Protein AF-A0A434BLG6-F1 (afdb_monomer)

pLDDT: mean 91.47, std 10.86, range [55.38, 98.31]

Foldseek 3Di:
DLVVVQVVVVVVVVLVVDQAADDPNADPVHRHDDPVPVADWDWDDRPDIDIDGDDVVSRVVVD

Secondary structure (DSSP, 8-state):
-HHHHHHHHHHHHHHHH--S-BTTB--SS--S--GGGSS-EEEE-SSS-EEEEPPHHHHHTT-

Radius of gyration: 12.87 Å; Cα contacts (8 Å, |Δi|>4): 50; chains: 1; bounding box: 31×20×31 Å

Solvent-accessible surface area (backbone atoms only — not comparable to full-atom values): 4032 Å² total; per-residue (Å²): 112,6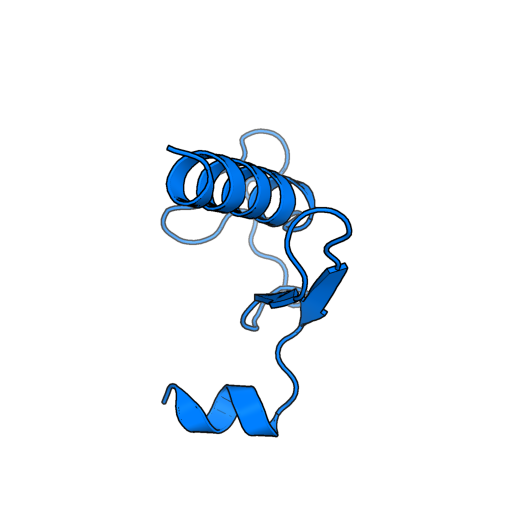8,69,62,55,44,51,52,53,50,52,54,51,52,55,68,70,47,85,37,18,58,90,89,49,76,34,91,92,36,66,50,75,47,78,93,62,76,64,54,79,40,75,46,72,75,88,77,57,52,81,44,72,47,53,68,76,62,54,59,79,77,111

Sequence (63 aa):
AASIAAAGRWSVAAALHRTESRGMHRRTDLPGKSPAFAHRLVITGVDAFRIAGAPERLAELAS

Structure (mmCIF, N/CA/C/O backbone):
data_AF-A0A434BLG6-F1
#
_entry.id   AF-A0A434BLG6-F1
#
loop_
_atom_site.group_PDB
_atom_site.id
_atom_site.type_symbol
_atom_site.label_atom_id
_atom_site.label_alt_id
_atom_site.label_comp_id
_atom_site.label_asym_id
_atom_site.label_entity_id
_atom_site.label_seq_id
_atom_site.pdbx_PDB_ins_code
_atom_site.Cartn_x
_atom_site.Cartn_y
_atom_site.Cartn_z
_atom_site.occupancy
_atom_site.B_iso_or_equiv
_atom_site.auth_seq_id
_atom_site.auth_comp_id
_atom_site.auth_asym_id
_atom_site.auth_atom_id
_atom_site.pdbx_PDB_model_num
ATOM 1 N N . ALA A 1 1 ? 12.128 8.603 -17.520 1.00 72.69 1 ALA A N 1
ATOM 2 C CA . ALA A 1 1 ? 10.757 8.697 -16.962 1.00 72.69 1 ALA A CA 1
ATOM 3 C C . ALA A 1 1 ? 10.265 7.409 -16.280 1.00 72.69 1 ALA A C 1
ATOM 5 O O . ALA A 1 1 ? 9.487 7.518 -15.339 1.00 72.69 1 ALA A O 1
ATOM 6 N N . ALA A 1 2 ? 10.707 6.209 -16.694 1.00 91.38 2 ALA A N 1
ATOM 7 C CA . ALA A 1 2 ? 10.213 4.926 -16.168 1.00 91.38 2 ALA A CA 1
ATOM 8 C C . ALA A 1 2 ? 10.224 4.802 -14.628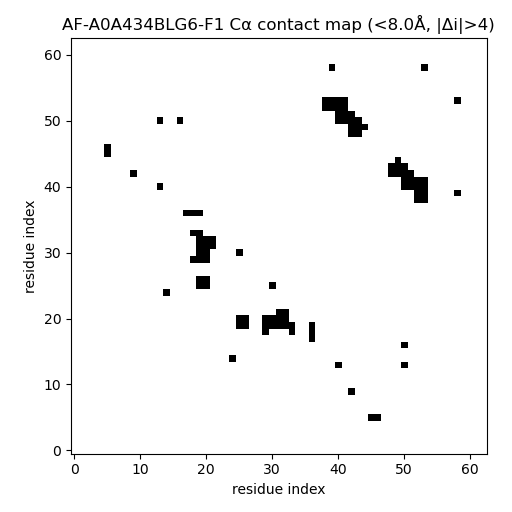 1.00 91.38 2 ALA A C 1
ATOM 10 O O . ALA A 1 2 ? 9.242 4.343 -14.052 1.00 91.38 2 ALA A O 1
ATOM 11 N N . SER A 1 3 ? 11.273 5.284 -13.953 1.00 94.50 3 SER A N 1
ATOM 12 C CA . SER A 1 3 ? 11.381 5.206 -12.488 1.00 94.50 3 SER A CA 1
ATOM 13 C C . SER A 1 3 ? 10.313 6.024 -11.756 1.00 94.50 3 SER A C 1
ATOM 15 O O . SER A 1 3 ? 9.741 5.552 -10.780 1.00 94.50 3 SER A O 1
ATOM 17 N N . ILE A 1 4 ? 9.996 7.227 -12.249 1.00 96.38 4 ILE A N 1
ATOM 18 C CA . ILE A 1 4 ? 8.946 8.078 -11.664 1.00 96.38 4 ILE A CA 1
ATOM 19 C C . ILE A 1 4 ? 7.578 7.419 -11.856 1.00 96.38 4 ILE A C 1
ATOM 21 O O . ILE A 1 4 ? 6.773 7.378 -10.930 1.00 96.38 4 ILE A O 1
ATOM 25 N N . ALA A 1 5 ? 7.330 6.846 -13.038 1.00 95.62 5 ALA A N 1
ATOM 26 C CA . ALA A 1 5 ? 6.089 6.129 -13.311 1.00 95.62 5 ALA A CA 1
ATOM 27 C C . ALA A 1 5 ? 5.923 4.898 -12.403 1.00 95.62 5 ALA A C 1
ATOM 29 O O . ALA A 1 5 ? 4.835 4.673 -11.877 1.00 95.62 5 ALA A O 1
ATOM 30 N N . ALA A 1 6 ? 6.993 4.128 -12.176 1.00 95.94 6 ALA A N 1
ATOM 31 C CA . ALA A 1 6 ? 6.977 3.007 -11.238 1.00 95.94 6 ALA A CA 1
ATOM 32 C C . ALA A 1 6 ? 6.678 3.472 -9.803 1.00 95.94 6 ALA A C 1
ATOM 34 O O . ALA A 1 6 ? 5.774 2.935 -9.166 1.00 95.94 6 ALA A O 1
ATOM 35 N N . ALA A 1 7 ? 7.344 4.534 -9.338 1.00 96.19 7 ALA A N 1
ATOM 36 C CA . ALA A 1 7 ? 7.093 5.116 -8.020 1.00 96.19 7 ALA A CA 1
ATOM 37 C C . ALA A 1 7 ? 5.640 5.589 -7.851 1.00 96.19 7 ALA A C 1
ATOM 39 O O . ALA A 1 7 ? 5.024 5.346 -6.814 1.00 96.19 7 ALA A O 1
ATOM 40 N N . GLY A 1 8 ? 5.060 6.206 -8.885 1.00 96.94 8 GLY A N 1
ATOM 41 C CA . GLY A 1 8 ? 3.647 6.584 -8.897 1.00 96.94 8 GLY A CA 1
ATOM 42 C C . GLY A 1 8 ? 2.713 5.381 -8.735 1.00 96.94 8 GLY A C 1
ATOM 43 O O . GLY A 1 8 ? 1.814 5.414 -7.893 1.00 96.94 8 GLY A O 1
ATOM 44 N N . ARG A 1 9 ? 2.959 4.288 -9.476 1.00 97.00 9 ARG A N 1
ATOM 45 C CA . ARG A 1 9 ? 2.175 3.043 -9.352 1.00 97.00 9 ARG A CA 1
ATOM 46 C C . ARG A 1 9 ? 2.258 2.455 -7.946 1.00 97.00 9 ARG A C 1
ATOM 48 O O . ARG A 1 9 ? 1.233 2.065 -7.392 1.00 97.00 9 ARG A O 1
ATOM 55 N N . TRP A 1 10 ? 3.450 2.427 -7.356 1.00 97.62 10 TRP A N 1
ATOM 56 C CA . TRP A 1 10 ? 3.650 1.917 -6.000 1.00 97.62 10 TRP A CA 1
ATOM 57 C C . TRP A 1 10 ? 2.916 2.755 -4.951 1.00 97.62 10 TRP A C 1
ATOM 59 O O . TRP A 1 10 ? 2.244 2.190 -4.091 1.00 97.62 10 TRP A O 1
ATOM 69 N N . SER A 1 11 ? 2.975 4.087 -5.050 1.00 97.19 11 SER A N 1
ATOM 70 C CA . SER A 1 11 ? 2.266 4.992 -4.136 1.00 97.19 11 SER A CA 1
ATOM 71 C C . SER A 1 11 ? 0.752 4.775 -4.168 1.00 97.19 11 SER A C 1
ATOM 73 O O . SER A 1 11 ? 0.125 4.644 -3.116 1.00 97.19 11 SER A O 1
ATOM 75 N N . VAL A 1 12 ? 0.161 4.677 -5.365 1.00 97.50 12 VAL A N 1
ATOM 76 C CA . VAL A 1 12 ? -1.280 4.417 -5.518 1.00 97.50 12 VAL A CA 1
ATOM 77 C C . VAL A 1 12 ? -1.647 3.041 -4.964 1.00 97.50 12 VAL A C 1
ATOM 79 O O . VAL A 1 12 ? -2.617 2.911 -4.219 1.00 97.50 12 VAL A O 1
ATOM 82 N N . ALA A 1 13 ? -0.855 2.014 -5.267 1.00 97.69 13 ALA A N 1
ATOM 83 C CA . ALA A 1 13 ? -1.132 0.666 -4.790 1.00 97.69 13 ALA A CA 1
ATOM 84 C C . ALA A 1 13 ? -1.021 0.550 -3.256 1.00 97.69 13 ALA A C 1
ATOM 86 O O . ALA A 1 13 ? -1.869 -0.088 -2.630 1.00 97.69 13 ALA A O 1
ATOM 87 N N . ALA A 1 14 ? -0.043 1.219 -2.632 1.00 97.56 14 ALA A N 1
ATOM 88 C CA . ALA A 1 14 ? 0.065 1.311 -1.175 1.00 97.56 14 ALA A CA 1
ATOM 89 C C . ALA A 1 14 ? -1.161 1.991 -0.54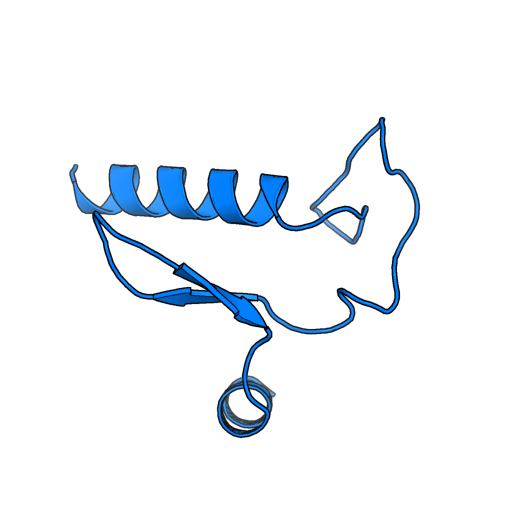7 1.00 97.56 14 ALA A C 1
ATOM 91 O O . ALA A 1 14 ? -1.683 1.511 0.461 1.00 97.56 14 ALA A O 1
ATOM 92 N N . ALA A 1 15 ? -1.638 3.084 -1.150 1.00 97.50 15 ALA A N 1
ATOM 93 C CA . ALA A 1 15 ? -2.808 3.817 -0.673 1.00 97.50 15 ALA A CA 1
ATOM 94 C C . ALA A 1 15 ? -4.095 2.974 -0.742 1.00 97.50 15 ALA A C 1
ATOM 96 O O . ALA A 1 15 ? -4.898 3.010 0.192 1.00 97.50 15 ALA A O 1
ATOM 97 N N . LEU A 1 16 ? -4.267 2.180 -1.808 1.00 96.94 16 LEU A N 1
ATOM 98 C CA . LEU A 1 16 ? -5.399 1.259 -1.960 1.00 96.94 16 LEU A CA 1
ATOM 99 C C . LEU A 1 16 ? -5.343 0.102 -0.954 1.00 96.94 16 LEU A C 1
ATOM 101 O O . LEU A 1 16 ? -6.362 -0.227 -0.347 1.00 96.94 16 LEU A O 1
ATOM 105 N N . HIS A 1 17 ? -4.158 -0.479 -0.740 1.00 97.44 17 HIS A N 1
ATOM 106 C CA . HIS A 1 17 ? -3.958 -1.568 0.219 1.00 97.44 17 HIS A CA 1
ATOM 107 C C . HIS A 1 17 ? -4.191 -1.121 1.673 1.00 97.44 17 HIS A C 1
ATOM 109 O O . HIS A 1 17 ? -4.690 -1.890 2.492 1.00 97.44 17 HIS A O 1
ATOM 115 N N . ARG A 1 18 ? -3.857 0.132 2.009 1.00 97.50 18 ARG A N 1
ATOM 116 C CA . ARG A 1 18 ? -3.996 0.681 3.363 1.00 97.50 18 ARG A CA 1
ATOM 117 C C . ARG A 1 18 ? -5.434 1.139 3.635 1.00 97.50 18 ARG A C 1
ATOM 119 O O . ARG A 1 18 ? -5.810 2.286 3.369 1.00 97.50 18 ARG A O 1
ATOM 126 N N . THR A 1 19 ? -6.242 0.246 4.204 1.00 97.56 19 THR A N 1
ATOM 127 C CA . THR A 1 19 ? -7.647 0.496 4.575 1.00 97.56 19 THR A CA 1
ATOM 128 C C . THR A 1 19 ? -7.772 1.177 5.945 1.00 97.56 19 THR A C 1
ATOM 130 O O . THR A 1 19 ? -8.398 0.661 6.868 1.00 97.56 19 THR A O 1
ATOM 133 N N . GLU A 1 20 ? -7.136 2.340 6.087 1.00 98.12 20 GLU A N 1
ATOM 134 C CA . GLU A 1 20 ? -7.249 3.248 7.237 1.00 98.12 20 GLU A CA 1
ATOM 135 C C . GLU A 1 20 ? -6.920 4.690 6.811 1.00 98.12 20 GLU A C 1
ATOM 137 O O . GLU A 1 20 ? -6.450 4.923 5.698 1.00 98.12 20 GLU A O 1
ATOM 142 N N . SER A 1 21 ? -7.073 5.639 7.732 1.00 98.31 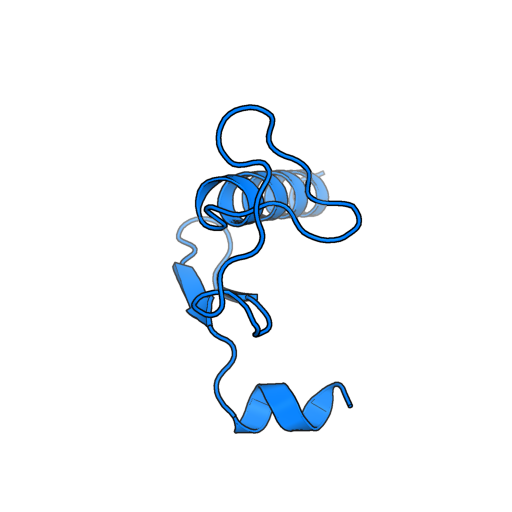21 SER A N 1
ATOM 143 C CA . SER A 1 21 ? -6.511 6.988 7.652 1.00 98.31 21 SER A CA 1
ATOM 144 C C . SER A 1 21 ? -5.478 7.211 8.753 1.00 98.31 21 SER A C 1
ATOM 146 O O . SER A 1 21 ? -5.765 7.065 9.944 1.00 98.31 21 SER A O 1
ATOM 148 N N . ARG A 1 22 ? -4.268 7.633 8.378 1.00 97.12 22 ARG A N 1
ATOM 149 C CA . ARG A 1 22 ? -3.169 7.917 9.309 1.00 97.12 22 ARG A CA 1
ATOM 150 C C . ARG A 1 22 ? -2.206 8.951 8.732 1.00 97.12 22 ARG A C 1
ATOM 152 O O . ARG A 1 22 ? -1.636 8.755 7.664 1.00 97.12 22 ARG A O 1
ATOM 159 N N . GLY A 1 23 ? -1.958 10.019 9.492 1.00 95.81 23 GLY A N 1
ATOM 160 C CA . GLY A 1 23 ? -1.009 11.065 9.103 1.00 95.81 23 GLY A CA 1
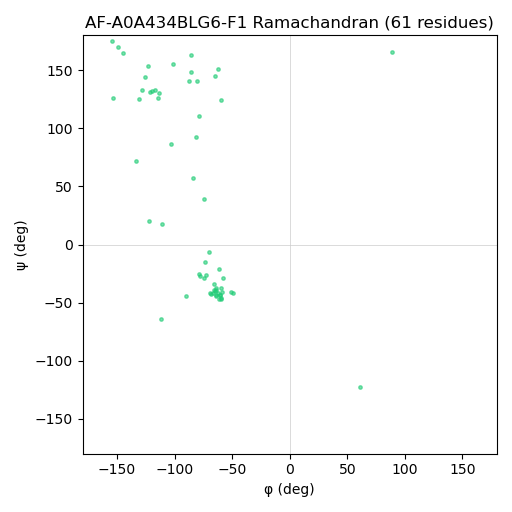ATOM 161 C C . GLY A 1 23 ? -1.429 11.745 7.799 1.00 95.81 23 GLY A C 1
ATOM 162 O O . GLY A 1 23 ? -2.543 12.264 7.717 1.00 95.81 23 GLY A O 1
ATOM 163 N N . MET A 1 24 ? -0.542 11.719 6.800 1.00 96.81 24 MET A N 1
ATOM 164 C CA . MET A 1 24 ? -0.796 12.259 5.457 1.00 96.81 24 MET A CA 1
ATOM 165 C C . MET A 1 24 ? -1.754 11.399 4.619 1.00 96.81 24 MET A C 1
ATOM 167 O O . MET A 1 24 ? -2.431 11.932 3.747 1.00 96.81 24 MET A O 1
ATOM 171 N N . HIS A 1 25 ? -1.849 10.089 4.877 1.00 97.69 25 HIS A N 1
ATOM 172 C CA . HIS A 1 25 ? -2.804 9.215 4.188 1.00 97.69 25 HIS A CA 1
ATOM 173 C C . HIS A 1 25 ? -4.195 9.405 4.795 1.00 97.69 25 HIS A C 1
ATOM 175 O O . HIS A 1 25 ? -4.421 9.039 5.952 1.00 97.69 25 HIS A O 1
ATOM 181 N N . ARG A 1 26 ? -5.119 10.007 4.041 1.00 97.62 26 ARG A N 1
ATOM 182 C CA . ARG A 1 26 ? -6.485 10.315 4.486 1.00 97.62 26 ARG A CA 1
ATOM 183 C C . ARG A 1 26 ? -7.507 9.793 3.489 1.00 97.62 26 ARG A C 1
ATOM 185 O O . ARG A 1 26 ? -7.385 10.007 2.289 1.00 97.62 26 ARG A O 1
ATOM 192 N N . ARG A 1 27 ? -8.523 9.128 4.025 1.00 97.69 27 ARG A N 1
ATOM 193 C CA . ARG A 1 27 ? -9.604 8.463 3.308 1.00 97.69 27 ARG A CA 1
ATOM 194 C C . ARG A 1 27 ? -10.929 8.892 3.919 1.00 97.69 27 ARG A C 1
ATOM 196 O O . ARG A 1 27 ? -11.117 8.772 5.127 1.00 97.69 27 ARG A O 1
ATOM 203 N N . THR A 1 28 ? -11.832 9.408 3.095 1.00 97.81 28 THR A N 1
ATOM 204 C CA . THR A 1 28 ? -13.173 9.826 3.536 1.00 97.81 28 THR A CA 1
ATOM 205 C C . THR A 1 28 ? -14.079 8.629 3.808 1.00 97.81 28 THR A C 1
ATOM 207 O O . THR A 1 28 ? -14.936 8.705 4.680 1.00 97.81 28 THR A O 1
ATOM 210 N N . ASP A 1 29 ? -13.851 7.512 3.114 1.00 97.81 29 ASP A N 1
ATOM 211 C CA . ASP A 1 29 ? -14.550 6.240 3.299 1.00 97.81 29 ASP A CA 1
ATOM 212 C C . ASP A 1 29 ? -14.050 5.457 4.526 1.00 97.81 29 ASP A C 1
ATOM 214 O O . ASP A 1 29 ? -14.809 4.705 5.129 1.00 97.81 29 ASP A O 1
ATOM 218 N N . LEU A 1 30 ? -12.788 5.658 4.929 1.00 97.25 30 LEU A N 1
ATOM 219 C CA . LEU A 1 30 ? -12.154 5.000 6.079 1.00 97.25 30 LEU A CA 1
ATOM 220 C C . LEU A 1 30 ? -11.386 6.013 6.953 1.00 97.25 30 LEU A C 1
ATOM 222 O O . LEU A 1 30 ? -10.149 6.019 6.962 1.00 97.25 30 LEU A O 1
ATOM 226 N N . PRO A 1 31 ? -12.086 6.881 7.708 1.00 96.94 31 PRO A N 1
ATOM 227 C CA . PRO A 1 31 ? -11.466 7.990 8.442 1.00 96.94 31 PRO A CA 1
ATOM 228 C C . PRO A 1 31 ? -10.685 7.559 9.697 1.00 96.94 31 PRO A C 1
ATOM 230 O O . PRO A 1 31 ? -9.904 8.342 10.243 1.00 96.94 31 PRO A O 1
ATOM 233 N N . GLY A 1 32 ? -10.889 6.327 10.171 1.00 97.06 32 GLY A N 1
ATOM 234 C CA . GLY A 1 32 ? -10.266 5.791 11.380 1.00 97.06 32 GLY A CA 1
ATOM 235 C C . GLY A 1 32 ? -8.880 5.183 11.153 1.00 97.06 32 GLY A C 1
ATOM 236 O O . GLY A 1 32 ? -8.503 4.837 10.036 1.00 97.06 32 GLY A O 1
ATOM 237 N N . LYS A 1 33 ? -8.132 5.013 12.247 1.00 97.94 33 LYS A N 1
ATOM 238 C CA . LYS A 1 33 ? -6.899 4.212 12.284 1.00 97.94 33 LYS A CA 1
ATOM 239 C C . LYS A 1 33 ? -7.245 2.745 12.537 1.00 97.94 33 LYS A C 1
ATOM 241 O O . LYS A 1 33 ? -8.168 2.461 13.293 1.00 97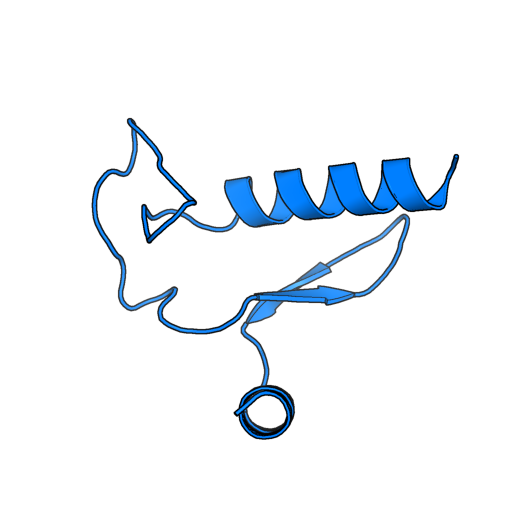.94 33 LYS A O 1
ATOM 246 N N . SER A 1 34 ? -6.455 1.828 11.990 1.00 96.81 34 SER A N 1
ATOM 247 C CA . SER A 1 34 ? -6.569 0.390 12.228 1.00 96.81 34 SER A CA 1
ATOM 248 C C . SER A 1 34 ? -5.260 -0.171 12.803 1.00 96.81 34 SER A C 1
ATOM 250 O O . SER A 1 34 ? -4.184 0.096 12.254 1.00 96.81 34 SER A O 1
ATOM 252 N N . PRO A 1 35 ? -5.309 -0.962 13.895 1.00 95.00 35 PRO A N 1
ATOM 253 C CA . PRO A 1 35 ? -4.133 -1.650 14.428 1.00 95.00 35 PRO A CA 1
ATOM 254 C C . PRO A 1 35 ? -3.470 -2.583 13.410 1.00 95.00 35 PRO A C 1
ATOM 256 O O . PRO A 1 35 ? -2.250 -2.727 13.422 1.00 95.00 35 PRO A O 1
ATOM 259 N N . ALA A 1 36 ? -4.245 -3.140 12.471 1.00 94.00 36 ALA A N 1
ATOM 260 C CA . ALA A 1 36 ? -3.727 -4.010 11.418 1.00 94.00 36 ALA A CA 1
ATOM 261 C C . ALA A 1 36 ? -2.712 -3.308 10.502 1.00 94.00 36 ALA A C 1
ATOM 263 O O . ALA A 1 36 ? -1.910 -3.987 9.883 1.00 94.0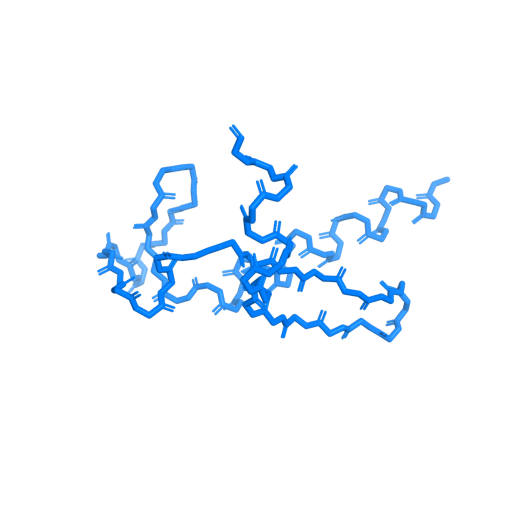0 36 ALA A O 1
ATOM 264 N N . PHE A 1 37 ? -2.701 -1.970 10.439 1.00 95.44 37 PHE A N 1
ATOM 265 C CA . PHE A 1 37 ? -1.732 -1.188 9.659 1.00 95.44 37 PHE A CA 1
ATOM 266 C C . PHE A 1 37 ? -0.746 -0.407 10.536 1.00 95.44 37 PHE A C 1
ATOM 268 O O . PHE A 1 37 ? -0.082 0.517 10.057 1.00 95.44 37 PHE A O 1
ATOM 275 N N . ALA A 1 38 ? -0.606 -0.757 11.817 1.00 93.69 38 ALA A N 1
ATOM 276 C CA . ALA A 1 38 ? 0.374 -0.161 12.729 1.00 93.69 38 ALA A CA 1
ATOM 277 C C . ALA A 1 38 ? 1.819 -0.641 12.460 1.00 93.69 38 ALA A C 1
ATOM 279 O O . ALA A 1 38 ? 2.592 -0.876 13.379 1.00 93.69 38 ALA A O 1
ATOM 280 N N . HIS A 1 39 ? 2.181 -0.784 11.187 1.00 91.56 39 HIS A N 1
ATOM 281 C CA . HIS A 1 39 ? 3.492 -1.195 10.707 1.00 91.56 39 HIS A CA 1
ATOM 282 C C . HIS A 1 39 ? 3.786 -0.539 9.343 1.00 91.56 39 HIS A C 1
ATOM 284 O O . HIS A 1 39 ? 2.922 0.099 8.723 1.00 91.56 39 HIS A O 1
ATOM 290 N N . ARG A 1 40 ? 5.032 -0.665 8.874 1.00 92.44 40 ARG A N 1
ATOM 291 C CA . ARG A 1 40 ? 5.465 -0.147 7.566 1.00 92.44 40 ARG A CA 1
ATOM 292 C C . ARG A 1 40 ? 5.058 -1.099 6.446 1.00 92.44 40 ARG A C 1
ATOM 294 O O . ARG A 1 40 ? 5.180 -2.302 6.612 1.00 92.44 40 ARG A O 1
ATOM 301 N N . LEU A 1 41 ? 4.625 -0.571 5.305 1.00 94.69 41 LEU A N 1
ATOM 302 C CA . LEU A 1 41 ? 4.412 -1.382 4.104 1.00 94.69 41 LEU A CA 1
ATOM 303 C C . LEU A 1 41 ? 5.717 -1.471 3.308 1.00 94.69 41 LEU A C 1
ATOM 305 O O . LEU A 1 41 ? 6.439 -0.482 3.191 1.00 94.69 41 LEU A O 1
ATOM 309 N N . VAL A 1 42 ? 5.996 -2.644 2.751 1.00 95.38 42 VAL A N 1
ATOM 310 C CA . VAL A 1 42 ? 7.126 -2.898 1.854 1.00 95.38 42 VAL A CA 1
ATOM 311 C C . VAL A 1 42 ? 6.580 -3.308 0.496 1.00 95.38 42 VAL A C 1
ATOM 313 O O . VAL A 1 42 ? 5.696 -4.161 0.405 1.00 95.38 42 VAL A O 1
ATOM 316 N N . ILE A 1 43 ? 7.125 -2.691 -0.552 1.00 96.12 43 ILE A N 1
ATOM 317 C CA . ILE A 1 43 ? 6.820 -3.012 -1.944 1.00 96.12 43 ILE A CA 1
ATOM 318 C C . ILE A 1 43 ? 8.071 -3.593 -2.589 1.00 96.12 43 ILE A C 1
ATOM 320 O O . ILE A 1 43 ? 9.152 -3.017 -2.479 1.00 96.12 43 ILE A O 1
ATOM 324 N N . THR A 1 44 ? 7.927 -4.737 -3.252 1.00 95.50 44 THR A N 1
ATOM 325 C CA . THR A 1 44 ? 9.015 -5.409 -3.975 1.00 95.50 44 THR A CA 1
ATOM 326 C C . THR A 1 44 ? 8.608 -5.676 -5.417 1.00 95.50 44 THR A C 1
ATOM 328 O O . THR A 1 44 ? 7.448 -5.981 -5.678 1.00 95.50 44 THR A O 1
ATOM 331 N N . GLY A 1 45 ? 9.562 -5.579 -6.348 1.00 94.75 45 GLY A N 1
ATOM 332 C CA . GLY A 1 45 ? 9.317 -5.694 -7.791 1.00 94.75 45 GLY A CA 1
ATOM 333 C C . GLY A 1 45 ? 8.981 -4.355 -8.462 1.00 94.75 45 GLY A C 1
ATOM 334 O O . GLY A 1 45 ? 8.707 -3.362 -7.792 1.00 94.75 45 GLY A O 1
ATOM 335 N N . VAL A 1 46 ? 9.030 -4.324 -9.800 1.00 93.56 46 VAL A N 1
ATOM 336 C CA . VAL A 1 46 ? 8.798 -3.103 -10.599 1.00 93.56 46 VAL A CA 1
ATOM 337 C C . VAL A 1 46 ? 7.503 -3.187 -11.394 1.00 93.56 46 VAL A C 1
ATOM 339 O O . VAL A 1 46 ? 6.574 -2.424 -11.129 1.00 93.56 46 VAL A O 1
ATOM 342 N N . ASP A 1 47 ? 7.420 -4.129 -12.332 1.00 90.69 47 ASP A N 1
ATOM 343 C CA . ASP A 1 47 ? 6.227 -4.311 -13.164 1.00 90.69 47 ASP A CA 1
ATOM 344 C C . ASP A 1 47 ? 5.237 -5.286 -12.522 1.00 90.69 47 ASP A C 1
ATOM 346 O O . ASP A 1 47 ? 4.052 -4.984 -12.407 1.00 90.69 47 ASP A O 1
ATOM 350 N N . ALA A 1 48 ? 5.739 -6.410 -12.004 1.00 95.00 48 ALA A N 1
ATOM 351 C CA . ALA A 1 48 ? 4.989 -7.341 -11.1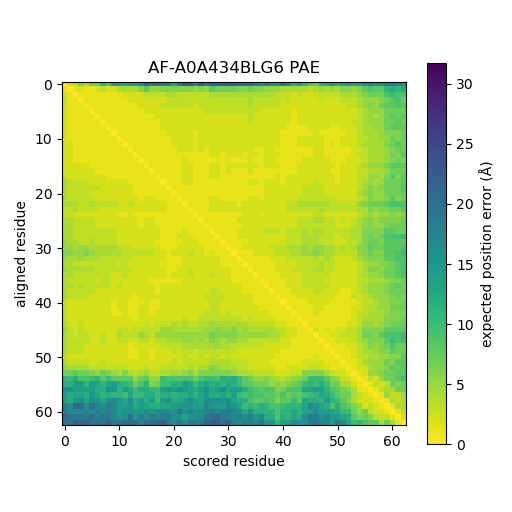68 1.00 95.00 48 ALA A CA 1
ATOM 352 C C . ALA A 1 48 ? 5.400 -7.148 -9.704 1.00 95.00 48 ALA A C 1
ATOM 354 O O . ALA A 1 48 ? 6.331 -7.796 -9.220 1.00 95.00 48 ALA A O 1
ATOM 355 N N . PHE A 1 49 ? 4.743 -6.214 -9.017 1.00 95.88 49 PHE A N 1
ATOM 356 C CA . PHE A 1 49 ? 5.075 -5.884 -7.634 1.00 95.88 49 PHE A CA 1
ATOM 357 C C . PHE A 1 49 ? 4.119 -6.519 -6.622 1.00 95.88 49 PHE A C 1
ATOM 359 O O . PHE A 1 49 ? 2.966 -6.829 -6.924 1.00 95.88 49 PHE A O 1
ATOM 366 N N . ARG A 1 50 ? 4.610 -6.707 -5.395 1.00 96.75 50 ARG A N 1
ATOM 367 C CA . ARG A 1 50 ? 3.826 -7.186 -4.247 1.00 96.75 50 ARG A CA 1
ATOM 368 C C . ARG A 1 50 ? 3.895 -6.186 -3.106 1.00 96.75 50 ARG A C 1
ATOM 370 O O . ARG A 1 50 ? 4.877 -5.461 -2.987 1.00 96.75 50 ARG A O 1
ATOM 377 N N . ILE A 1 51 ? 2.865 -6.189 -2.264 1.00 97.06 51 ILE A N 1
ATOM 378 C CA . ILE A 1 51 ? 2.780 -5.369 -1.053 1.00 97.06 51 ILE A CA 1
ATOM 379 C C . ILE A 1 51 ? 2.660 -6.305 0.145 1.00 97.06 51 ILE A C 1
ATOM 381 O O . ILE A 1 51 ? 1.854 -7.234 0.123 1.00 97.06 51 ILE A O 1
ATOM 385 N N . ALA A 1 52 ? 3.458 -6.056 1.177 1.00 94.62 52 ALA A N 1
ATOM 386 C CA . ALA A 1 52 ? 3.397 -6.778 2.440 1.00 94.62 52 ALA A CA 1
ATOM 387 C C . ALA A 1 52 ? 3.709 -5.845 3.614 1.00 94.62 52 ALA A C 1
ATOM 389 O O . ALA A 1 52 ? 4.259 -4.755 3.431 1.00 94.62 52 ALA A O 1
ATOM 390 N N . GLY A 1 53 ? 3.391 -6.288 4.829 1.00 93.81 53 GLY A N 1
ATOM 391 C CA . GLY A 1 53 ? 3.940 -5.670 6.029 1.00 93.81 53 GLY A CA 1
ATOM 392 C C . GLY A 1 53 ? 5.455 -5.860 6.087 1.00 93.81 53 GLY A C 1
ATOM 393 O O . GLY A 1 53 ? 5.982 -6.880 5.638 1.00 93.81 53 GLY A O 1
ATOM 394 N N . ALA A 1 54 ? 6.166 -4.867 6.616 1.00 87.88 54 ALA A N 1
ATOM 395 C CA . ALA A 1 54 ? 7.596 -4.967 6.833 1.00 87.88 54 ALA A CA 1
ATOM 396 C C . ALA A 1 54 ? 7.880 -6.142 7.781 1.00 87.88 54 ALA A C 1
ATOM 398 O O . ALA A 1 54 ? 7.333 -6.156 8.886 1.00 87.88 54 ALA A O 1
ATOM 399 N N . PRO A 1 55 ? 8.725 -7.109 7.387 1.00 80.88 55 PRO A N 1
ATOM 400 C CA . PRO A 1 55 ? 9.207 -8.113 8.321 1.00 80.88 55 PRO A CA 1
ATOM 401 C C . PRO A 1 55 ? 10.006 -7.426 9.433 1.00 80.88 55 PRO A C 1
ATOM 403 O O . PRO A 1 55 ? 10.640 -6.397 9.189 1.00 80.88 55 PRO A O 1
ATOM 406 N N . GLU A 1 56 ? 10.019 -8.013 10.629 1.00 75.19 56 GLU A N 1
ATOM 407 C CA . GLU A 1 56 ? 10.663 -7.446 11.829 1.00 75.19 56 GLU A CA 1
ATOM 408 C C . GLU A 1 56 ? 12.102 -6.974 11.566 1.00 75.19 56 GLU A C 1
ATOM 410 O O . GLU A 1 56 ? 12.461 -5.851 11.899 1.00 75.19 56 GLU A O 1
ATOM 415 N N . ARG A 1 57 ? 12.888 -7.750 10.812 1.00 75.31 57 ARG A N 1
ATOM 416 C CA . ARG A 1 57 ? 14.263 -7.380 10.438 1.00 75.31 57 ARG A CA 1
ATOM 417 C C . ARG A 1 57 ? 14.362 -6.073 9.638 1.00 75.31 57 ARG A C 1
ATOM 419 O O . ARG A 1 57 ? 15.305 -5.308 9.801 1.00 75.31 57 ARG A O 1
ATOM 426 N N . LEU A 1 58 ? 13.409 -5.805 8.741 1.00 69.75 58 LEU A N 1
ATOM 427 C CA . LEU A 1 58 ? 13.352 -4.523 8.027 1.00 69.75 58 LEU A CA 1
ATOM 428 C C . LEU A 1 58 ? 12.757 -3.421 8.909 1.00 69.75 58 LEU A C 1
ATOM 430 O O . LEU A 1 58 ? 13.058 -2.247 8.679 1.00 69.75 58 LEU A O 1
ATOM 434 N N . ALA A 1 59 ? 11.930 -3.785 9.897 1.00 65.69 59 ALA A N 1
ATOM 435 C CA . ALA A 1 59 ? 11.371 -2.877 10.892 1.00 65.69 59 ALA A CA 1
ATOM 436 C C . ALA A 1 59 ? 12.468 -2.251 11.780 1.00 65.69 59 ALA A C 1
ATOM 438 O O . ALA A 1 59 ? 12.399 -1.054 12.058 1.00 65.69 59 ALA A O 1
ATOM 439 N N . GLU A 1 60 ? 13.502 -3.018 12.125 1.00 66.25 60 GLU A N 1
ATOM 440 C CA . GLU A 1 60 ? 14.654 -2.569 12.921 1.00 66.25 60 GLU A CA 1
ATOM 441 C C . GLU A 1 60 ? 15.556 -1.584 12.162 1.00 66.25 60 GLU A C 1
ATOM 443 O O . GLU A 1 60 ? 15.942 -0.560 12.707 1.00 66.25 60 GLU A O 1
ATOM 448 N N . LEU A 1 61 ? 15.829 -1.828 10.874 1.00 61.06 61 LEU A N 1
ATOM 449 C CA . LEU A 1 61 ? 16.777 -1.024 10.081 1.00 61.06 61 LEU A CA 1
ATOM 450 C C . LEU A 1 61 ? 16.328 0.410 9.747 1.00 61.06 61 LEU A C 1
ATOM 452 O O . LEU A 1 61 ? 17.099 1.150 9.142 1.00 61.06 61 LEU A O 1
ATOM 456 N N . ALA A 1 62 ? 15.090 0.798 10.058 1.00 57.47 62 ALA A N 1
ATOM 457 C CA . ALA A 1 62 ? 14.644 2.184 9.859 1.00 57.47 62 ALA A CA 1
ATOM 458 C C . ALA A 1 62 ? 14.133 2.853 11.139 1.00 57.47 62 ALA A C 1
ATOM 460 O O . ALA A 1 62 ? 13.371 3.819 11.052 1.00 57.47 62 ALA A O 1
ATOM 461 N N . SER A 1 63 ? 14.520 2.307 12.295 1.00 55.38 63 SER A N 1
ATOM 462 C CA . SER A 1 63 ? 14.524 3.016 13.575 1.00 55.38 63 SER A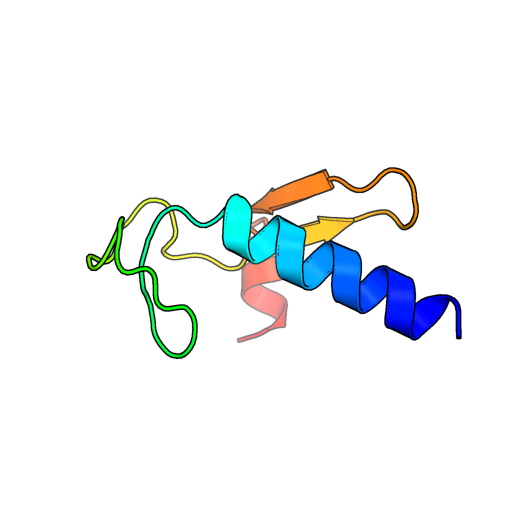 CA 1
ATOM 463 C C . SER A 1 63 ? 15.913 3.584 13.848 1.00 55.38 63 SER A C 1
ATOM 465 O O . SER A 1 63 ? 15.959 4.517 14.677 1.00 55.38 63 SER A O 1
#

Mean predicted aligned error: 4.12 Å